Protein AF-A0A814Y694-F1 (afdb_monomer_lite)

Secondary structure (DSSP, 8-state):
---GGGB-GGG-EEESBSS-HHHHHTS--S----BBTTB---EEE--BSS----------PPTT--------------

Organism: NCBI:txid392033

pLDDT: mean 80.53, std 11.72, range [49.75, 94.06]

Sequence (78 aa):
TNLKPFIEEKDCMVLNTIDQWQNVIFRNELNTLRSNINNPELILHITFSQFVNIYSIAIEASEGENKLFFDDFIAFSL

InterPro domains:
  IPR008979 Galactose-binding-like domain superfamily [SSF49785] (2-64)
  IPR010400 PITH domain [PF06201] (2-66)
  IPR037047 PITH domain superfamily [G3DSA:2.60.120.470] (1-71)

Radius of gyration: 13.18 Å; chains: 1; bounding box: 33×26×33 Å

Foldseek 3Di:
DDQLVFWDLVPKDKPQWPDPVCCVSPVVDVDDTAGHPVGRDIDIGTDGNDDDDDPDDDDDDPPPPPDDDDDDDDDDDD

Structure (mmCIF, N/CA/C/O backbone):
data_AF-A0A814Y694-F1
#
_entry.id   AF-A0A814Y694-F1
#
loop_
_atom_site.group_PDB
_atom_site.id
_atom_site.type_symbol
_atom_site.label_atom_id
_atom_site.label_alt_id
_atom_site.label_comp_id
_atom_site.label_asym_id
_atom_site.label_entity_id
_atom_site.label_seq_id
_atom_site.pdbx_PDB_ins_code
_atom_site.Cartn_x
_atom_site.Cartn_y
_atom_site.Cartn_z
_atom_site.occupancy
_atom_site.B_iso_or_equiv
_atom_site.auth_seq_id
_atom_site.auth_comp_id
_atom_site.auth_asym_id
_atom_site.auth_atom_id
_atom_site.pdbx_PDB_model_num
ATOM 1 N N . THR A 1 1 ? -17.289 3.279 0.584 1.00 65.00 1 THR A N 1
ATOM 2 C CA . THR A 1 1 ? -16.727 4.104 1.676 1.00 65.00 1 THR A CA 1
ATOM 3 C C . THR A 1 1 ? -15.222 4.083 1.570 1.00 65.00 1 THR A C 1
ATOM 5 O O . THR A 1 1 ? -14.685 3.026 1.272 1.00 65.00 1 THR A O 1
ATOM 8 N N . ASN A 1 2 ? -14.545 5.216 1.759 1.00 81.44 2 ASN A N 1
ATOM 9 C CA . ASN A 1 2 ? -13.083 5.246 1.799 1.00 81.44 2 ASN A CA 1
ATOM 10 C C . ASN A 1 2 ? -12.600 4.532 3.078 1.00 81.44 2 ASN A C 1
ATOM 12 O O . ASN A 1 2 ? -13.026 4.914 4.167 1.00 81.44 2 ASN A O 1
ATOM 16 N N . LEU A 1 3 ? -11.770 3.490 2.944 1.00 89.19 3 LEU A N 1
ATOM 17 C CA . LEU A 1 3 ? -11.274 2.694 4.077 1.00 89.19 3 LEU A CA 1
ATOM 18 C C . LEU A 1 3 ? -10.030 3.298 4.750 1.00 89.19 3 LEU A C 1
ATOM 20 O O . LEU A 1 3 ? -9.666 2.867 5.840 1.00 89.19 3 LEU A O 1
ATOM 24 N N . LYS A 1 4 ? -9.411 4.321 4.144 1.00 87.88 4 LYS A N 1
ATOM 25 C CA . LYS A 1 4 ? -8.186 4.975 4.632 1.00 87.88 4 LYS A CA 1
ATOM 26 C C . LYS A 1 4 ? -8.235 5.423 6.106 1.00 87.88 4 LYS A C 1
ATOM 28 O O . LYS A 1 4 ? -7.241 5.205 6.789 1.00 87.88 4 LYS A O 1
ATOM 33 N N . PRO A 1 5 ? -9.349 5.968 6.644 1.00 89.69 5 PRO A N 1
ATOM 34 C CA . PRO A 1 5 ? -9.425 6.365 8.056 1.00 89.69 5 PRO A CA 1
ATOM 35 C C . PRO A 1 5 ? -9.324 5.213 9.064 1.00 89.69 5 PRO A C 1
ATOM 37 O O . PRO A 1 5 ? -9.111 5.465 10.243 1.00 89.69 5 PRO A O 1
ATOM 40 N N . PHE A 1 6 ? -9.518 3.967 8.625 1.00 91.81 6 PHE A N 1
ATOM 41 C CA . PHE A 1 6 ? -9.462 2.786 9.488 1.00 91.81 6 PHE A CA 1
ATOM 42 C C . PHE A 1 6 ? -8.109 2.082 9.430 1.00 91.81 6 PHE A C 1
ATOM 44 O O . PHE A 1 6 ? -7.943 1.067 10.094 1.00 91.81 6 PHE A O 1
ATOM 51 N N . ILE A 1 7 ? -7.164 2.569 8.624 1.00 91.31 7 ILE A N 1
ATOM 52 C CA . ILE A 1 7 ? -5.837 1.969 8.509 1.00 91.31 7 ILE A CA 1
ATOM 53 C C . ILE A 1 7 ? -4.983 2.396 9.709 1.00 91.31 7 ILE A C 1
ATOM 55 O O . ILE A 1 7 ? -4.880 3.581 10.022 1.00 91.31 7 ILE A O 1
ATOM 59 N N . GLU A 1 8 ? -4.343 1.427 10.355 1.00 94.06 8 GLU A N 1
ATOM 60 C CA . GLU A 1 8 ? -3.415 1.631 11.464 1.00 94.06 8 GLU A CA 1
ATOM 61 C C . GLU A 1 8 ? -1.986 1.768 10.910 1.00 94.06 8 GLU A C 1
ATOM 63 O O . GLU A 1 8 ? -1.272 0.784 10.721 1.00 94.06 8 GLU A O 1
ATOM 68 N N . GLU A 1 9 ? -1.577 3.005 10.596 1.00 91.12 9 GLU A N 1
ATOM 69 C CA . GLU A 1 9 ? -0.313 3.321 9.897 1.00 91.12 9 GLU A CA 1
ATOM 70 C C . GLU A 1 9 ? 0.920 2.674 10.545 1.00 91.12 9 GLU A C 1
ATOM 72 O O . GLU A 1 9 ? 1.781 2.158 9.833 1.00 91.12 9 GLU A O 1
ATOM 77 N N . LYS A 1 10 ? 0.995 2.661 11.883 1.00 92.94 10 LYS A N 1
ATOM 78 C CA . LYS A 1 10 ? 2.153 2.130 12.623 1.00 92.94 10 LYS A CA 1
ATOM 79 C C . LYS A 1 10 ? 2.342 0.615 12.466 1.00 92.94 10 LYS A C 1
ATOM 81 O O . LYS A 1 10 ? 3.458 0.135 12.634 1.00 92.94 10 LYS A O 1
ATOM 86 N N . ASP A 1 11 ? 1.266 -0.100 12.138 1.00 92.81 11 ASP A N 1
ATOM 87 C CA . ASP A 1 11 ? 1.231 -1.557 11.985 1.00 92.81 11 ASP A CA 1
ATOM 88 C C . ASP A 1 11 ? 1.176 -1.972 10.501 1.00 92.81 11 ASP A C 1
ATOM 90 O O . ASP A 1 11 ? 0.992 -3.148 10.180 1.00 92.81 11 ASP A O 1
ATOM 94 N N . CYS A 1 12 ? 1.317 -1.012 9.581 1.00 92.62 12 CYS A N 1
ATOM 95 C CA . CYS A 1 12 ? 1.440 -1.258 8.147 1.00 92.62 12 CYS A CA 1
ATOM 96 C C . CYS A 1 12 ? 2.912 -1.380 7.733 1.00 92.62 12 CYS A C 1
ATOM 98 O O . CYS A 1 12 ? 3.810 -0.806 8.350 1.00 92.62 12 CYS A O 1
ATOM 100 N N . MET A 1 13 ? 3.166 -2.100 6.643 1.00 93.38 13 MET A N 1
ATOM 101 C CA . MET A 1 13 ? 4.513 -2.293 6.112 1.00 93.38 13 MET A CA 1
ATOM 102 C C . MET A 1 13 ? 4.482 -2.416 4.591 1.00 93.38 13 MET A C 1
ATOM 104 O O . MET A 1 13 ? 3.599 -3.060 4.033 1.00 93.38 13 MET A O 1
ATOM 108 N N . VAL A 1 14 ? 5.483 -1.844 3.923 1.00 91.31 14 VAL A N 1
ATOM 109 C CA . VAL A 1 14 ? 5.720 -2.050 2.490 1.00 91.31 14 VAL A CA 1
ATOM 110 C C . VAL A 1 14 ? 7.125 -2.604 2.304 1.00 91.31 14 VAL A C 1
ATOM 112 O O . VAL A 1 14 ? 8.095 -2.010 2.775 1.00 91.31 14 VAL A O 1
ATOM 115 N N . LEU A 1 15 ? 7.234 -3.751 1.637 1.00 91.75 15 LEU A N 1
ATOM 116 C CA . LEU A 1 15 ? 8.511 -4.393 1.327 1.00 91.75 15 LEU A CA 1
ATOM 117 C C . LEU A 1 15 ? 8.935 -4.093 -0.110 1.00 91.75 15 LEU A C 1
ATOM 119 O O . LEU A 1 15 ? 8.108 -3.775 -0.964 1.00 91.75 15 LEU A O 1
ATOM 123 N N . ASN A 1 16 ? 10.240 -4.221 -0.359 1.00 92.50 16 ASN A N 1
ATOM 124 C CA . ASN A 1 16 ? 10.866 -4.048 -1.673 1.00 92.50 16 ASN A CA 1
ATOM 125 C C . ASN A 1 16 ? 10.614 -2.681 -2.322 1.00 92.50 16 ASN A C 1
ATOM 127 O O . ASN A 1 16 ? 10.669 -2.556 -3.540 1.00 92.50 16 ASN A O 1
ATOM 131 N N . THR A 1 17 ? 10.381 -1.643 -1.520 1.00 90.44 17 THR A N 1
ATOM 132 C CA . THR A 1 17 ? 10.302 -0.259 -1.995 1.00 90.44 17 THR A CA 1
ATOM 133 C C . THR A 1 17 ? 11.589 0.508 -1.696 1.00 90.44 17 THR A C 1
ATOM 135 O O . THR A 1 17 ? 12.293 0.213 -0.730 1.00 90.44 17 THR A O 1
ATOM 138 N N . ILE A 1 18 ? 11.899 1.496 -2.535 1.00 87.88 18 ILE A N 1
ATOM 139 C CA . ILE A 1 18 ? 12.985 2.466 -2.313 1.00 87.88 18 ILE A CA 1
ATOM 140 C C . ILE A 1 18 ? 12.480 3.799 -1.745 1.00 87.88 18 ILE A C 1
ATOM 142 O O . ILE A 1 18 ? 13.286 4.661 -1.394 1.00 87.88 18 ILE A O 1
ATOM 146 N N . ASP A 1 19 ? 11.161 3.979 -1.673 1.00 88.12 19 ASP A N 1
ATOM 147 C CA . ASP A 1 19 ? 10.525 5.239 -1.312 1.00 88.12 19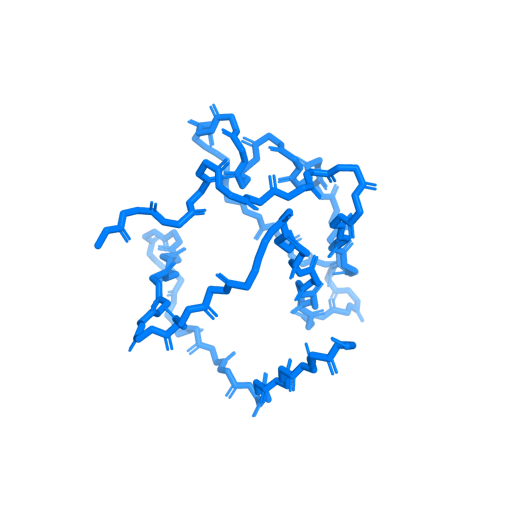 ASP A CA 1
ATOM 148 C C . ASP A 1 19 ? 10.013 5.222 0.136 1.00 88.12 19 ASP A C 1
ATOM 150 O O . ASP A 1 19 ? 9.768 4.174 0.740 1.00 88.12 19 ASP A O 1
ATOM 154 N N . GLN A 1 20 ? 9.801 6.414 0.700 1.00 88.94 20 GLN A N 1
ATOM 155 C CA . GLN A 1 20 ? 9.077 6.572 1.964 1.00 88.94 20 GLN A CA 1
ATOM 156 C C . GLN A 1 20 ? 7.576 6.359 1.725 1.00 88.94 20 GLN A C 1
ATOM 158 O O . GLN A 1 20 ? 6.824 7.293 1.444 1.00 88.94 20 GLN A O 1
ATOM 163 N N . TRP A 1 21 ? 7.146 5.103 1.811 1.00 89.88 21 TRP A N 1
ATOM 164 C CA . TRP A 1 21 ? 5.808 4.656 1.423 1.00 89.88 21 TRP A CA 1
ATOM 165 C C . TRP A 1 21 ? 4.661 5.313 2.206 1.00 89.88 21 TRP A C 1
ATOM 167 O O . TRP A 1 21 ? 3.565 5.467 1.663 1.00 89.88 21 TRP A O 1
ATOM 177 N N . GLN A 1 22 ? 4.895 5.755 3.447 1.00 89.12 22 GLN A N 1
ATOM 178 C CA . GLN A 1 22 ? 3.874 6.422 4.260 1.00 89.12 22 GLN A CA 1
ATOM 179 C C . GLN A 1 22 ? 3.374 7.709 3.594 1.00 89.12 22 GLN A C 1
ATOM 181 O O . GLN A 1 22 ? 2.184 8.023 3.641 1.00 89.12 22 GLN A O 1
ATOM 186 N N . ASN A 1 23 ? 4.265 8.439 2.922 1.00 83.50 23 ASN A N 1
ATOM 187 C CA . ASN A 1 23 ? 3.907 9.682 2.248 1.00 83.50 23 ASN A CA 1
ATOM 188 C C . ASN A 1 23 ? 2.985 9.439 1.044 1.00 83.50 23 ASN A C 1
ATOM 190 O O . ASN A 1 23 ? 2.073 10.230 0.793 1.00 83.50 23 ASN A O 1
ATOM 194 N N . VAL A 1 24 ? 3.182 8.315 0.352 1.00 83.44 24 VAL A N 1
ATOM 195 C CA . VAL A 1 24 ? 2.384 7.919 -0.814 1.00 83.44 24 VAL A CA 1
ATOM 196 C C . VAL A 1 24 ? 1.007 7.410 -0.382 1.00 83.44 24 VAL A C 1
ATOM 198 O O . VAL A 1 24 ? -0.016 7.889 -0.863 1.00 83.44 24 VAL A O 1
ATOM 201 N N . ILE A 1 25 ? 0.959 6.481 0.578 1.00 81.50 25 ILE A N 1
ATOM 202 C CA . ILE A 1 25 ? -0.297 5.835 0.992 1.00 81.50 25 ILE A CA 1
ATOM 203 C C . ILE A 1 25 ? -1.149 6.767 1.866 1.00 81.50 25 ILE A C 1
ATOM 205 O O . ILE A 1 25 ? -2.366 6.861 1.673 1.00 81.50 25 ILE A O 1
ATOM 209 N N . PHE A 1 26 ? -0.543 7.498 2.809 1.00 80.94 26 PHE A N 1
ATOM 210 C CA . PHE A 1 26 ? -1.286 8.286 3.799 1.00 80.94 26 PHE A CA 1
ATOM 211 C C . PHE A 1 26 ? -1.359 9.773 3.487 1.00 80.94 26 PHE A C 1
ATOM 213 O O . PHE A 1 26 ? -2.422 10.370 3.668 1.00 80.94 26 PHE A O 1
ATOM 220 N N . ARG A 1 27 ? -0.288 10.372 2.966 1.00 75.00 27 ARG A N 1
ATOM 221 C CA . ARG A 1 27 ? -0.168 11.839 2.906 1.00 75.00 27 ARG A CA 1
ATOM 222 C C . ARG A 1 27 ? -0.553 12.452 1.562 1.00 75.00 27 ARG A C 1
ATOM 224 O O . ARG A 1 27 ? -0.558 13.672 1.455 1.00 75.00 27 ARG A O 1
ATOM 231 N N . ASN A 1 28 ? -0.956 11.630 0.584 1.00 65.56 28 ASN A N 1
ATOM 232 C CA . ASN A 1 28 ? -1.324 12.063 -0.773 1.00 65.56 28 ASN A CA 1
ATOM 233 C C . ASN A 1 28 ? -0.253 12.974 -1.407 1.00 65.56 28 ASN A C 1
ATOM 235 O O . ASN A 1 28 ? -0.575 13.858 -2.203 1.00 65.56 28 ASN A O 1
ATOM 239 N N . GLU A 1 29 ? 1.018 12.791 -1.044 1.00 70.12 29 GLU A N 1
ATOM 240 C CA . GLU A 1 29 ? 2.100 13.419 -1.795 1.00 70.12 29 GLU A CA 1
ATOM 241 C C . GLU A 1 29 ? 2.089 12.807 -3.204 1.00 70.12 29 GLU A C 1
ATOM 243 O O . GLU A 1 29 ? 1.894 11.600 -3.340 1.00 70.12 29 GLU A O 1
ATOM 248 N N . LEU A 1 30 ? 2.238 13.638 -4.246 1.00 60.47 30 LEU A N 1
ATOM 249 C CA . LEU A 1 30 ? 2.196 13.269 -5.676 1.00 60.47 30 LEU A CA 1
ATOM 250 C C . LEU A 1 30 ? 3.405 12.409 -6.101 1.00 60.47 30 LEU A C 1
ATOM 252 O O . LEU A 1 30 ? 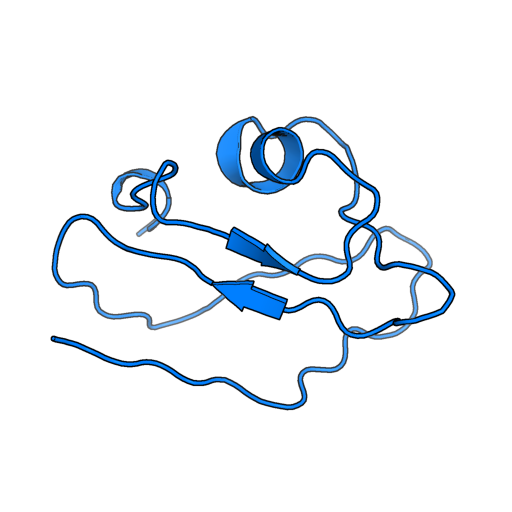4.079 12.697 -7.086 1.00 60.47 30 LEU A O 1
ATOM 256 N N . ASN A 1 31 ? 3.712 11.368 -5.338 1.00 66.12 31 ASN A N 1
ATOM 257 C CA . ASN A 1 31 ? 4.854 10.500 -5.537 1.00 66.12 31 ASN A CA 1
ATOM 258 C C . ASN A 1 31 ? 4.352 9.088 -5.838 1.00 66.12 31 ASN A C 1
ATOM 260 O O . ASN A 1 31 ? 3.600 8.508 -5.059 1.00 66.12 31 ASN A O 1
ATOM 264 N N . THR A 1 32 ? 4.782 8.525 -6.965 1.00 80.19 32 THR A N 1
ATOM 265 C CA . THR A 1 32 ? 4.585 7.104 -7.265 1.00 80.19 32 THR A CA 1
ATOM 266 C C . THR A 1 32 ? 5.417 6.262 -6.299 1.00 80.19 32 THR A C 1
ATOM 268 O O . THR A 1 32 ? 6.595 6.550 -6.089 1.00 80.19 32 THR A O 1
ATOM 271 N N . LEU A 1 33 ? 4.829 5.199 -5.744 1.00 86.44 33 LEU A N 1
ATOM 272 C CA . LEU A 1 33 ? 5.561 4.190 -4.979 1.00 86.44 33 LEU A CA 1
ATOM 273 C C . LEU A 1 33 ? 6.329 3.274 -5.940 1.00 86.44 33 LEU A C 1
ATOM 275 O O . LEU A 1 33 ? 5.711 2.569 -6.736 1.00 86.44 33 LEU A O 1
ATOM 279 N N . ARG A 1 34 ? 7.661 3.263 -5.866 1.00 86.19 34 ARG A N 1
ATOM 280 C CA . ARG A 1 34 ? 8.516 2.460 -6.748 1.00 86.19 34 ARG A CA 1
ATOM 281 C C . ARG A 1 34 ? 9.073 1.242 -6.030 1.00 86.19 34 ARG A C 1
ATOM 283 O O . ARG A 1 34 ? 9.414 1.285 -4.840 1.00 86.19 34 ARG A O 1
ATOM 290 N N . SER A 1 35 ? 9.188 0.160 -6.790 1.00 87.44 35 SER A N 1
ATOM 291 C CA . SER A 1 35 ? 9.872 -1.059 -6.382 1.00 87.44 35 SER A CA 1
ATOM 292 C C . SER A 1 35 ? 11.389 -0.904 -6.477 1.00 87.44 35 SER A C 1
ATOM 294 O O . SER A 1 35 ? 11.925 -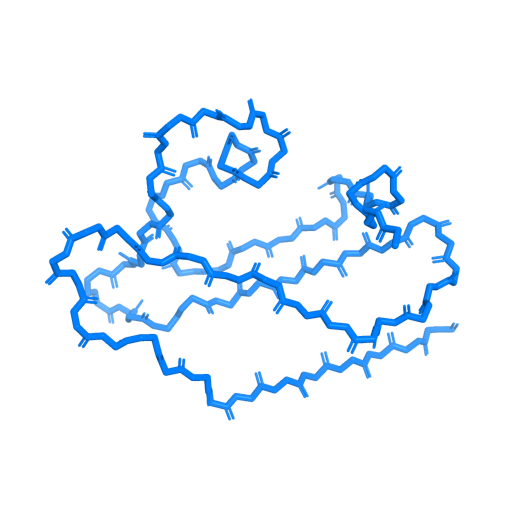0.022 -7.154 1.00 87.44 35 SER A O 1
ATOM 296 N N . ASN A 1 36 ? 12.106 -1.774 -5.778 1.00 87.31 36 ASN A N 1
ATOM 297 C CA . ASN A 1 36 ? 13.538 -1.927 -5.945 1.00 87.31 36 ASN A CA 1
ATOM 298 C C . ASN A 1 36 ? 13.817 -2.562 -7.314 1.00 87.31 36 ASN A C 1
ATOM 300 O O . ASN A 1 36 ? 13.233 -3.582 -7.658 1.00 87.31 36 ASN A O 1
ATOM 304 N N . ILE A 1 37 ? 14.764 -2.015 -8.080 1.00 84.69 37 ILE A N 1
ATOM 305 C CA . ILE A 1 37 ? 15.099 -2.548 -9.411 1.00 84.69 37 ILE A CA 1
ATOM 306 C C . ILE A 1 37 ? 15.553 -4.018 -9.380 1.00 84.69 37 ILE A C 1
ATOM 308 O O . ILE A 1 37 ? 15.364 -4.744 -10.349 1.00 84.69 37 ILE A O 1
ATOM 312 N N . ASN A 1 38 ? 16.123 -4.465 -8.256 1.00 88.75 38 ASN A N 1
ATOM 313 C CA . ASN A 1 38 ? 16.557 -5.849 -8.057 1.00 88.75 38 ASN A CA 1
ATOM 314 C C . ASN A 1 38 ? 15.446 -6.756 -7.506 1.00 88.75 38 ASN A C 1
ATOM 316 O O . ASN A 1 38 ? 15.620 -7.971 -7.477 1.00 88.75 38 ASN A O 1
ATOM 320 N N . ASN A 1 39 ? 14.339 -6.179 -7.030 1.00 86.25 39 ASN A N 1
ATOM 321 C CA . ASN A 1 39 ? 13.177 -6.909 -6.542 1.00 86.25 39 ASN A CA 1
ATOM 322 C C . ASN A 1 39 ? 11.892 -6.147 -6.926 1.00 86.25 39 ASN A C 1
ATOM 324 O O . ASN A 1 39 ? 11.443 -5.285 -6.162 1.00 86.25 39 ASN A O 1
ATOM 328 N N . PRO A 1 40 ? 11.342 -6.408 -8.127 1.00 83.62 40 PRO A N 1
ATOM 329 C CA . PRO A 1 40 ? 10.259 -5.608 -8.693 1.00 83.62 40 PRO A CA 1
ATOM 330 C C . PRO A 1 40 ? 8.908 -5.822 -7.994 1.00 83.62 40 PRO A C 1
ATOM 332 O O . PRO A 1 40 ? 7.987 -5.037 -8.213 1.00 83.62 40 PRO A O 1
ATOM 335 N N . GLU A 1 41 ? 8.784 -6.853 -7.155 1.00 85.69 41 GLU A N 1
ATOM 336 C CA . GLU A 1 41 ? 7.555 -7.200 -6.443 1.00 85.69 41 GLU A CA 1
ATOM 337 C C . GLU A 1 41 ? 7.366 -6.324 -5.200 1.00 85.69 41 GLU A C 1
ATOM 339 O O . GLU A 1 41 ? 8.031 -6.510 -4.179 1.00 85.69 41 GLU A O 1
ATOM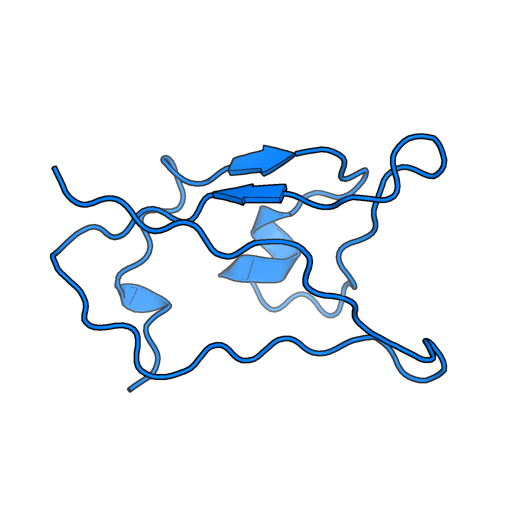 344 N N . LEU A 1 42 ? 6.426 -5.379 -5.264 1.00 86.75 42 LEU A N 1
ATOM 345 C CA . LEU A 1 42 ? 5.982 -4.613 -4.098 1.00 86.75 42 LEU A CA 1
ATOM 346 C C . LEU A 1 42 ? 4.998 -5.436 -3.272 1.00 86.75 42 LEU A C 1
ATOM 348 O O . LEU A 1 42 ? 3.946 -5.837 -3.765 1.00 86.75 42 LEU A O 1
ATOM 352 N N . ILE A 1 43 ? 5.301 -5.611 -1.987 1.00 88.12 43 ILE A N 1
ATOM 353 C CA . ILE A 1 43 ? 4.401 -6.281 -1.042 1.00 88.12 43 ILE A CA 1
ATOM 354 C C . ILE A 1 43 ? 3.864 -5.232 -0.077 1.00 88.12 43 ILE A C 1
ATOM 356 O O . ILE A 1 43 ? 4.638 -4.605 0.648 1.00 88.12 43 ILE A O 1
ATOM 360 N N . LEU A 1 44 ? 2.543 -5.048 -0.066 1.00 89.00 44 LEU A N 1
ATOM 361 C CA . LEU A 1 44 ? 1.849 -4.118 0.821 1.00 89.00 44 LEU A CA 1
ATOM 362 C C . LEU A 1 44 ? 1.111 -4.902 1.907 1.00 89.00 44 LEU A C 1
ATOM 364 O O . LEU A 1 44 ? 0.188 -5.659 1.618 1.00 89.00 44 LEU A O 1
ATOM 368 N N . HIS A 1 45 ? 1.486 -4.675 3.160 1.00 91.00 45 HIS A N 1
ATOM 369 C CA . HIS A 1 45 ? 0.773 -5.169 4.329 1.00 91.00 45 HIS A CA 1
ATOM 370 C C . HIS A 1 45 ? 0.019 -4.010 4.986 1.00 91.00 45 HIS A C 1
ATOM 372 O O . HIS A 1 45 ? 0.634 -3.072 5.499 1.00 91.00 45 HIS A O 1
ATOM 378 N N . ILE A 1 46 ? -1.315 -4.072 4.942 1.00 90.25 46 ILE A N 1
ATOM 379 C CA . ILE A 1 46 ? -2.213 -3.033 5.455 1.00 90.25 46 ILE A CA 1
ATOM 380 C C . ILE A 1 46 ? -3.014 -3.584 6.634 1.00 90.25 46 ILE A C 1
ATOM 382 O O . ILE A 1 46 ? -3.812 -4.506 6.471 1.00 90.25 46 ILE A O 1
ATOM 386 N N . THR A 1 47 ? -2.823 -2.977 7.802 1.00 91.50 47 THR A N 1
ATOM 387 C CA . THR A 1 47 ? -3.533 -3.309 9.042 1.00 91.50 47 THR A CA 1
ATOM 388 C C . THR A 1 47 ? -4.670 -2.319 9.265 1.00 91.50 47 THR A C 1
ATOM 390 O O . THR A 1 47 ? -4.491 -1.114 9.085 1.00 91.50 47 THR A O 1
ATOM 393 N N . PHE A 1 48 ? -5.841 -2.805 9.680 1.00 91.31 48 PHE A N 1
ATOM 394 C CA . PHE A 1 48 ? -6.987 -1.964 10.029 1.00 91.31 48 PHE A CA 1
ATOM 395 C C . PHE A 1 48 ? -7.228 -1.976 11.543 1.00 91.31 48 PHE A C 1
ATOM 397 O O . PHE A 1 48 ? -7.136 -3.022 12.178 1.00 91.31 48 PHE A O 1
ATOM 404 N N . SER A 1 49 ? -7.580 -0.826 12.122 1.00 92.50 49 SER A N 1
ATOM 405 C CA . SER A 1 49 ? -7.858 -0.656 13.559 1.00 92.50 49 SER A CA 1
ATOM 406 C C . SER A 1 49 ? -9.166 -1.311 14.019 1.00 92.50 49 SER A C 1
ATOM 408 O O . SER A 1 49 ? -9.446 -1.399 15.214 1.00 92.50 49 SER A O 1
ATOM 410 N N . GLN A 1 50 ? -9.978 -1.776 13.071 1.00 89.50 50 GLN A N 1
ATOM 411 C CA . GLN A 1 50 ? -11.214 -2.509 13.303 1.00 89.50 50 GLN A CA 1
ATOM 412 C C . GLN A 1 50 ? -11.491 -3.463 12.140 1.00 89.50 50 GLN A C 1
ATOM 414 O O . GLN A 1 50 ? -10.907 -3.339 11.063 1.00 89.50 50 GLN A O 1
ATOM 419 N N . PHE A 1 51 ? -12.439 -4.378 12.337 1.00 86.94 51 PHE A N 1
ATOM 420 C CA . PHE A 1 51 ? -12.913 -5.246 11.266 1.00 86.94 51 PHE A CA 1
ATOM 421 C C . PHE A 1 51 ? -13.487 -4.421 10.103 1.00 86.94 51 PHE A C 1
ATOM 423 O O . PHE A 1 51 ? -14.360 -3.570 10.298 1.00 86.94 51 PHE A O 1
ATOM 430 N N . VAL A 1 52 ? -13.016 -4.695 8.884 1.00 87.19 52 VAL A N 1
ATOM 431 C CA . VAL A 1 52 ? -13.489 -4.051 7.653 1.00 87.19 52 VAL A CA 1
ATOM 432 C C . VAL A 1 52 ? -13.830 -5.095 6.598 1.00 87.19 52 VAL A C 1
ATOM 434 O O . VAL A 1 52 ? -13.121 -6.080 6.419 1.00 87.19 52 VAL A O 1
ATOM 437 N N . ASN A 1 53 ? -14.901 -4.843 5.847 1.00 86.25 53 ASN A N 1
ATOM 438 C CA . ASN A 1 53 ? -15.201 -5.597 4.634 1.00 86.25 53 ASN A CA 1
ATOM 439 C C . ASN A 1 53 ? -14.591 -4.866 3.433 1.00 86.25 53 ASN A C 1
ATOM 441 O O . ASN A 1 53 ? -14.990 -3.740 3.119 1.00 86.25 53 ASN A O 1
ATOM 445 N N . ILE A 1 54 ? -13.630 -5.505 2.765 1.00 85.06 54 ILE A N 1
ATOM 446 C CA . ILE A 1 54 ? -12.974 -4.965 1.570 1.00 85.06 54 ILE A CA 1
ATOM 447 C C . ILE A 1 54 ? -13.751 -5.439 0.339 1.00 85.06 54 ILE A C 1
ATOM 449 O O . ILE A 1 54 ? -13.665 -6.597 -0.053 1.00 85.06 54 ILE A O 1
ATOM 453 N N . TYR A 1 55 ? -14.523 -4.539 -0.269 1.00 84.75 55 TYR A N 1
ATOM 454 C CA . TYR A 1 55 ? -15.293 -4.838 -1.486 1.00 84.75 55 TYR A CA 1
ATOM 455 C C . TYR A 1 55 ? -14.526 -4.540 -2.776 1.00 84.75 55 TYR A C 1
ATOM 457 O O . TYR A 1 55 ? -14.815 -5.114 -3.821 1.00 84.75 55 TYR A O 1
ATOM 465 N N . SER A 1 56 ? -13.584 -3.603 -2.717 1.00 84.75 56 SER A N 1
ATOM 466 C CA . SER A 1 56 ? -12.812 -3.143 -3.867 1.00 84.75 56 SER A CA 1
ATOM 467 C C . SER A 1 56 ? -11.507 -2.517 -3.401 1.00 84.75 56 SER A C 1
ATOM 469 O O . SER A 1 56 ? -11.476 -1.865 -2.354 1.00 84.75 56 SER A O 1
ATOM 471 N N . ILE A 1 57 ? -10.470 -2.639 -4.221 1.00 83.06 57 ILE A N 1
ATOM 472 C CA . ILE A 1 57 ? -9.175 -1.987 -4.033 1.00 83.06 57 ILE A CA 1
ATOM 473 C C . ILE A 1 57 ? -8.909 -1.152 -5.287 1.00 83.06 57 ILE A C 1
ATOM 475 O O . ILE A 1 57 ? -9.121 -1.630 -6.399 1.00 83.06 57 ILE A O 1
ATOM 479 N N . ALA A 1 58 ? -8.488 0.099 -5.103 1.00 80.62 58 ALA A N 1
ATOM 480 C CA . ALA A 1 58 ? -8.114 0.999 -6.189 1.00 80.62 58 ALA A CA 1
ATOM 481 C C . ALA A 1 58 ? -6.602 1.231 -6.139 1.00 80.62 58 ALA A C 1
ATOM 483 O O . ALA A 1 58 ? -6.079 1.643 -5.104 1.00 80.62 58 ALA A O 1
ATOM 484 N N . ILE A 1 59 ? -5.917 0.931 -7.240 1.00 80.69 59 ILE A N 1
ATOM 485 C CA . ILE A 1 59 ? -4.474 1.116 -7.407 1.00 80.69 59 ILE A CA 1
ATOM 486 C C . ILE A 1 59 ? -4.269 1.768 -8.767 1.00 80.69 59 ILE A C 1
ATOM 488 O O . ILE A 1 59 ? -4.809 1.302 -9.771 1.00 80.69 59 ILE A O 1
ATOM 492 N N . GLU A 1 60 ? -3.504 2.851 -8.782 1.00 77.81 60 GLU A N 1
ATOM 493 C CA . GLU A 1 60 ? -3.227 3.649 -9.970 1.00 77.81 60 GLU A CA 1
ATOM 494 C C . GLU A 1 60 ? -1.726 3.591 -10.262 1.00 77.81 60 GLU A C 1
ATOM 496 O O . GLU A 1 60 ? -0.902 3.776 -9.366 1.00 77.81 60 GLU A O 1
ATOM 501 N N . ALA A 1 61 ? -1.372 3.303 -11.514 1.00 77.00 61 ALA A N 1
ATOM 502 C CA . ALA A 1 61 ? -0.002 3.424 -12.002 1.00 77.00 61 ALA A CA 1
ATOM 503 C C . ALA A 1 61 ? 0.190 4.799 -12.648 1.00 77.00 61 ALA A C 1
ATOM 505 O O . ALA A 1 61 ? -0.750 5.359 -13.216 1.00 77.00 61 ALA A O 1
ATOM 506 N N . SER A 1 62 ? 1.409 5.334 -12.587 1.00 73.62 62 SER A N 1
ATOM 507 C CA . SER A 1 62 ? 1.752 6.588 -13.263 1.00 73.62 62 SER A CA 1
ATOM 508 C C . SER A 1 62 ? 1.531 6.494 -14.778 1.00 73.62 62 SER A C 1
ATOM 510 O O . SER A 1 62 ? 1.742 5.443 -15.387 1.00 73.62 62 SER A O 1
ATOM 512 N N . GLU A 1 63 ? 1.125 7.608 -15.396 1.00 64.00 63 GLU A N 1
ATOM 513 C CA . GLU A 1 63 ? 0.903 7.686 -16.845 1.00 64.00 63 GLU A CA 1
ATOM 514 C C . GLU A 1 63 ? 2.133 7.187 -17.627 1.00 64.00 63 GLU A C 1
ATOM 516 O O . GLU A 1 63 ? 3.253 7.649 -17.414 1.00 64.00 63 GLU A O 1
ATOM 521 N N . GLY A 1 64 ? 1.920 6.232 -18.539 1.00 63.69 64 GLY A N 1
ATOM 522 C CA . GLY A 1 64 ? 2.973 5.627 -19.365 1.00 63.69 64 GLY A CA 1
ATOM 523 C C . GLY A 1 64 ? 3.484 4.265 -18.879 1.00 63.69 64 GLY A C 1
ATOM 524 O O . GLY A 1 64 ? 4.109 3.546 -19.661 1.00 63.69 64 GLY A O 1
ATOM 525 N N . GLU A 1 65 ? 3.169 3.859 -17.646 1.00 63.31 65 GLU A N 1
ATOM 526 C CA . GLU A 1 65 ? 3.464 2.516 -17.133 1.00 63.31 65 GLU A CA 1
ATOM 527 C C . GLU A 1 65 ? 2.377 1.534 -17.597 1.00 63.31 65 GLU A C 1
ATOM 529 O O . GLU A 1 65 ? 1.256 1.477 -17.086 1.00 63.31 65 GLU A O 1
ATOM 534 N N . ASN A 1 66 ? 2.696 0.757 -18.631 1.00 50.84 66 ASN A N 1
ATOM 535 C CA . ASN A 1 66 ? 1.774 -0.216 -19.200 1.00 50.84 66 ASN A CA 1
ATOM 536 C C . ASN A 1 66 ? 1.808 -1.521 -18.395 1.00 50.84 66 ASN A C 1
ATOM 538 O O . ASN A 1 66 ? 2.564 -2.428 -18.742 1.00 50.84 66 ASN A O 1
ATOM 542 N N . LYS A 1 67 ? 0.885 -1.619 -17.427 1.00 58.72 67 LYS A N 1
ATOM 543 C CA . LYS A 1 67 ? 0.354 -2.823 -16.743 1.00 58.72 67 LYS A CA 1
ATOM 544 C C . LYS A 1 67 ? 0.808 -2.986 -15.288 1.00 58.72 67 LYS A C 1
ATOM 546 O O . LYS A 1 67 ? 1.944 -3.343 -15.003 1.00 58.72 67 LYS A O 1
ATOM 551 N N . LEU A 1 68 ? -0.162 -2.832 -14.386 1.00 64.88 68 LEU A N 1
ATOM 552 C CA . LEU A 1 68 ? -0.130 -3.407 -13.044 1.00 64.88 68 LEU A CA 1
ATOM 553 C C . LEU A 1 68 ? -0.442 -4.903 -13.153 1.00 64.88 68 LEU A C 1
ATOM 555 O O . LEU A 1 68 ? -1.441 -5.280 -13.770 1.00 64.88 68 LEU A O 1
ATOM 559 N N . PHE A 1 69 ? 0.396 -5.738 -12.549 1.00 64.25 69 PHE A N 1
ATOM 560 C CA . PHE A 1 69 ? 0.150 -7.169 -12.402 1.00 64.25 69 PHE A CA 1
ATOM 561 C C . PHE A 1 69 ? -0.045 -7.477 -10.919 1.00 64.25 69 PHE A C 1
ATOM 563 O O . PHE A 1 69 ? 0.768 -7.075 -10.090 1.00 64.25 69 PHE A O 1
ATOM 570 N N . PHE A 1 70 ? -1.140 -8.164 -10.601 1.00 67.62 70 PHE A N 1
ATOM 571 C CA . PHE A 1 70 ? -1.429 -8.666 -9.263 1.00 67.62 70 PHE A CA 1
ATOM 572 C C . PHE A 1 70 ? -1.186 -10.165 -9.274 1.00 67.62 70 PHE A C 1
ATOM 574 O O . PHE A 1 70 ? -1.872 -10.865 -10.016 1.00 67.62 70 PHE A O 1
ATOM 581 N N . ASP A 1 71 ? -0.204 -10.620 -8.500 1.00 65.31 71 ASP A N 1
ATOM 582 C CA . ASP A 1 71 ? 0.099 -12.047 -8.396 1.00 65.31 71 ASP A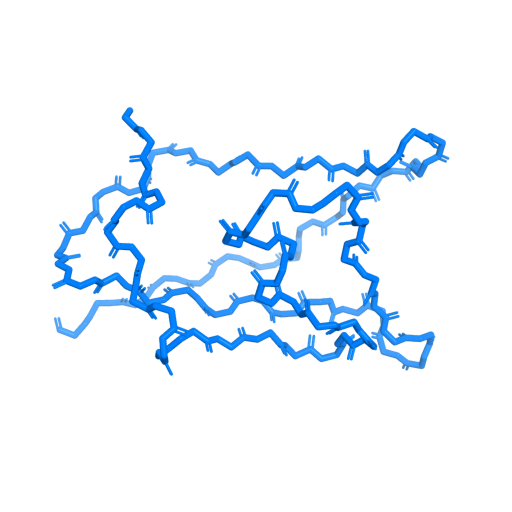 CA 1
ATOM 583 C C . ASP A 1 71 ? -0.821 -12.700 -7.355 1.00 65.31 71 ASP A C 1
ATOM 585 O O . ASP A 1 71 ? -1.667 -13.517 -7.703 1.00 65.31 71 ASP A O 1
ATOM 589 N N . ASP A 1 72 ? -0.786 -12.209 -6.110 1.00 69.44 72 ASP A N 1
ATOM 590 C CA . ASP A 1 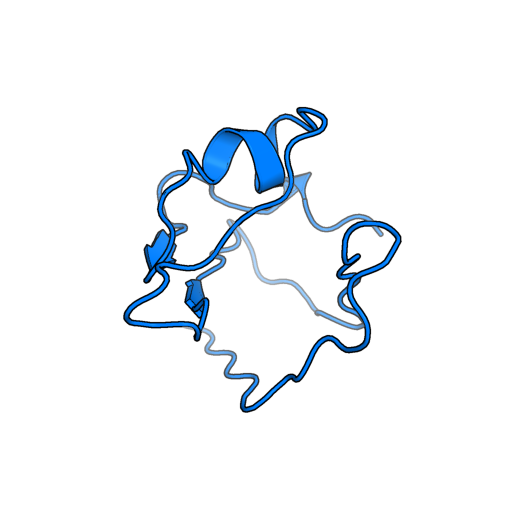72 ? -1.582 -12.747 -5.005 1.00 69.44 72 ASP A CA 1
ATOM 591 C C . ASP A 1 72 ? -2.261 -11.654 -4.161 1.00 69.44 72 ASP A C 1
ATOM 593 O O . ASP A 1 72 ? -1.702 -10.586 -3.897 1.00 69.44 72 ASP A O 1
ATOM 597 N N . PHE A 1 73 ? -3.472 -11.951 -3.674 1.00 69.75 73 PHE A N 1
ATOM 598 C CA . PHE A 1 73 ? -4.145 -11.199 -2.611 1.00 69.75 73 PHE A CA 1
ATOM 599 C C . PHE A 1 73 ? -4.419 -12.132 -1.433 1.00 69.75 73 PHE A C 1
ATOM 601 O O . PHE A 1 73 ? -5.188 -13.088 -1.553 1.00 69.75 73 PHE A O 1
ATOM 608 N N . ILE A 1 74 ? -3.815 -11.832 -0.283 1.00 68.50 74 ILE A N 1
ATOM 609 C CA . ILE A 1 74 ? -3.944 -12.640 0.928 1.00 68.50 74 ILE A CA 1
ATOM 610 C C . ILE A 1 74 ? -4.475 -11.756 2.059 1.00 68.50 74 ILE A C 1
ATOM 612 O O . ILE A 1 74 ? -3.843 -10.768 2.428 1.00 68.50 74 ILE A O 1
ATOM 616 N N . ALA A 1 75 ? -5.636 -12.113 2.611 1.00 61.19 75 ALA A N 1
ATOM 617 C CA . ALA A 1 75 ? -6.254 -11.422 3.740 1.00 61.19 75 ALA A CA 1
ATOM 618 C C . ALA A 1 75 ? -6.410 -12.379 4.926 1.00 61.19 75 ALA A C 1
ATOM 620 O O . ALA A 1 75 ? -6.943 -13.479 4.781 1.00 61.19 75 ALA A O 1
ATOM 621 N N . PHE A 1 76 ? -5.976 -11.936 6.104 1.00 62.22 76 PHE A N 1
ATOM 622 C CA . PHE A 1 76 ? -6.116 -12.663 7.362 1.00 62.22 76 PHE A CA 1
ATOM 623 C C . PHE A 1 76 ? -6.903 -11.808 8.360 1.00 62.22 76 PHE A C 1
ATOM 625 O O . PHE A 1 76 ? -6.759 -10.588 8.381 1.00 62.22 76 PHE A O 1
ATOM 632 N N . SER A 1 77 ? -7.721 -12.448 9.194 1.00 49.75 77 SER A N 1
ATOM 633 C CA . SER A 1 77 ? -8.344 -11.832 10.371 1.00 49.75 77 SER A CA 1
ATOM 634 C C . SER A 1 77 ? -7.884 -12.608 11.594 1.00 49.75 77 SER A C 1
ATOM 636 O O . SER A 1 77 ? -7.928 -13.840 11.575 1.00 49.75 77 SER A O 1
ATOM 638 N N . LEU A 1 78 ? -7.442 -11.886 12.624 1.00 53.50 78 LEU A N 1
ATOM 639 C CA . LEU A 1 78 ? -7.251 -12.430 13.970 1.00 53.50 78 LEU A CA 1
ATOM 640 C C . LEU A 1 78 ? -8.579 -12.428 14.732 1.00 53.50 78 LEU A C 1
ATOM 642 O O . LEU A 1 78 ? -9.416 -11.542 14.435 1.00 53.50 78 LEU A O 1
#